Protein AF-A0A0R1SBW1-F1 (afdb_monomer_lite)

Radius of gyration: 12.28 Å; chains: 1; bounding box: 37×22×25 Å

Sequence (65 aa):
MVSYLVVHKIRQKTIADALDVSISTVYRKIKGLGFTQQEVYMLNQKLDIPIHTFYDEIIELTEEQ

Secondary structure (DSSP, 8-state):
-HHHHHHTT--HHHHHHHHTS-HHHHHHIIIII---HHHHHHHHHHH---GGGGTTTSGGGSS--

pLDDT: mean 87.95, std 16.64, range [41.06, 98.25]

Structure (mmCIF, N/CA/C/O backbone):
data_AF-A0A0R1SBW1-F1
#
_entry.id   AF-A0A0R1SBW1-F1
#
loop_
_atom_site.group_PDB
_atom_site.id
_atom_site.type_symbol
_atom_site.label_atom_id
_atom_site.label_alt_id
_atom_site.label_comp_id
_atom_site.label_asym_id
_atom_site.label_entity_id
_atom_site.label_seq_id
_atom_site.pdbx_PDB_ins_code
_atom_site.Cartn_x
_atom_site.Cartn_y
_atom_site.Cartn_z
_atom_site.occupancy
_atom_site.B_iso_or_equiv
_atom_site.auth_seq_id
_atom_site.auth_comp_id
_atom_site.auth_asym_id
_atom_site.auth_atom_id
_atom_site.pdbx_PDB_model_num
ATOM 1 N N . MET A 1 1 ? 6.396 -0.938 -10.062 1.00 85.62 1 MET A N 1
ATOM 2 C CA . MET A 1 1 ? 5.169 -1.069 -9.225 1.00 85.62 1 MET A CA 1
ATOM 3 C C . MET A 1 1 ? 3.892 -0.436 -9.797 1.00 85.62 1 MET A C 1
ATOM 5 O O . MET A 1 1 ? 2.911 -1.153 -9.963 1.00 85.62 1 MET A O 1
ATOM 9 N N . VAL A 1 2 ? 3.832 0.883 -10.047 1.00 88.12 2 VAL A N 1
ATOM 10 C CA . VAL A 1 2 ? 2.562 1.584 -10.376 1.00 88.12 2 VAL A CA 1
ATOM 11 C C . VAL A 1 2 ? 1.852 0.987 -11.593 1.00 88.12 2 VAL A C 1
ATOM 13 O O . VAL A 1 2 ? 0.651 0.725 -11.531 1.00 88.12 2 VAL A O 1
ATOM 16 N N . SER A 1 3 ? 2.597 0.703 -12.663 1.00 89.44 3 SER A N 1
ATOM 17 C CA . SER A 1 3 ? 2.063 0.090 -13.884 1.00 89.44 3 SER A CA 1
ATOM 18 C C . SER A 1 3 ? 1.393 -1.261 -13.613 1.00 89.44 3 SER A C 1
ATOM 20 O O . SER A 1 3 ? 0.290 -1.499 -14.098 1.00 89.44 3 SER A O 1
ATOM 22 N N . TYR A 1 4 ? 1.994 -2.106 -12.765 1.00 91.62 4 TYR A N 1
ATOM 23 C CA . TYR A 1 4 ? 1.414 -3.393 -12.362 1.00 91.62 4 TYR A CA 1
ATOM 24 C C . TYR A 1 4 ? 0.064 -3.204 -11.663 1.00 91.62 4 TYR A C 1
ATOM 26 O O . TYR A 1 4 ? -0.925 -3.830 -12.035 1.00 91.62 4 TYR A O 1
ATOM 34 N N . LEU A 1 5 ? -0.013 -2.287 -10.691 1.00 91.38 5 LEU A N 1
ATOM 35 C CA . LEU A 1 5 ? -1.260 -2.026 -9.965 1.00 91.38 5 LEU A CA 1
ATOM 36 C C . LEU A 1 5 ? -2.388 -1.579 -10.903 1.00 91.38 5 LEU A C 1
ATOM 38 O O . LEU A 1 5 ? -3.530 -2.006 -10.735 1.00 91.38 5 LEU A O 1
ATOM 42 N N . VAL A 1 6 ? -2.071 -0.749 -11.902 1.00 91.88 6 VAL A N 1
ATOM 43 C CA . VAL A 1 6 ? -3.041 -0.279 -12.902 1.00 91.88 6 VAL A CA 1
ATOM 44 C C . VAL A 1 6 ? -3.517 -1.430 -13.789 1.00 91.88 6 VAL A C 1
ATOM 46 O O . VAL A 1 6 ? -4.727 -1.627 -13.918 1.00 91.88 6 VAL A O 1
ATOM 49 N N . VAL A 1 7 ? -2.593 -2.215 -14.350 1.00 94.88 7 VAL A N 1
ATOM 50 C CA . VAL A 1 7 ? -2.910 -3.359 -15.226 1.00 94.88 7 VAL A CA 1
ATOM 51 C C . VAL A 1 7 ? -3.765 -4.396 -14.492 1.00 94.88 7 VAL A C 1
ATOM 53 O O . VAL A 1 7 ? -4.773 -4.859 -15.026 1.00 94.88 7 VAL A O 1
ATOM 56 N N . HIS A 1 8 ? -3.428 -4.689 -13.236 1.00 93.81 8 HIS A N 1
ATOM 57 C CA . HIS A 1 8 ? -4.132 -5.667 -12.403 1.00 93.81 8 HIS A CA 1
ATOM 58 C C . HIS A 1 8 ? -5.334 -5.080 -11.643 1.00 93.81 8 HIS A C 1
ATOM 60 O O . HIS A 1 8 ? -5.965 -5.776 -10.848 1.00 93.81 8 HIS A O 1
ATOM 66 N N . LYS A 1 9 ? -5.687 -3.807 -11.882 1.00 95.56 9 LYS A N 1
ATOM 67 C CA . LYS A 1 9 ? -6.810 -3.096 -11.237 1.00 95.56 9 LYS A CA 1
ATOM 68 C C . LYS A 1 9 ? -6.762 -3.122 -9.698 1.00 95.56 9 LYS A C 1
ATOM 70 O O . LYS A 1 9 ? -7.801 -3.042 -9.037 1.00 95.56 9 LYS A O 1
ATOM 75 N N . ILE A 1 10 ? -5.562 -3.177 -9.120 1.00 95.19 10 ILE A N 1
ATOM 76 C CA . ILE A 1 10 ? -5.339 -3.158 -7.672 1.00 95.19 10 ILE A CA 1
ATOM 77 C C . ILE A 1 10 ? -5.405 -1.709 -7.186 1.00 95.19 10 ILE A C 1
ATOM 79 O O . ILE A 1 10 ? -4.578 -0.865 -7.532 1.00 95.19 10 ILE A O 1
ATOM 83 N N . ARG A 1 11 ? -6.408 -1.401 -6.359 1.00 96.00 11 ARG A N 1
ATOM 84 C CA . ARG A 1 11 ? -6.601 -0.054 -5.804 1.00 96.00 11 ARG A CA 1
ATOM 85 C C . ARG A 1 11 ? -5.700 0.160 -4.586 1.00 96.00 11 ARG A C 1
ATOM 87 O O . ARG A 1 11 ? -5.466 -0.764 -3.815 1.00 96.00 11 ARG A O 1
ATOM 94 N N . GLN A 1 12 ? -5.305 1.409 -4.323 1.00 95.94 12 GLN A N 1
ATOM 95 C CA . GLN A 1 12 ? -4.559 1.762 -3.100 1.00 95.94 12 GLN A CA 1
ATOM 96 C C . GLN A 1 12 ? -5.303 1.357 -1.819 1.00 95.94 12 GLN A C 1
ATOM 98 O O . GLN A 1 12 ? -4.673 0.955 -0.850 1.00 95.94 12 GLN A O 1
ATOM 103 N N . LYS A 1 13 ? -6.644 1.406 -1.834 1.00 97.50 13 LYS A N 1
ATOM 104 C CA . LYS A 1 13 ? -7.479 0.904 -0.737 1.00 97.50 13 L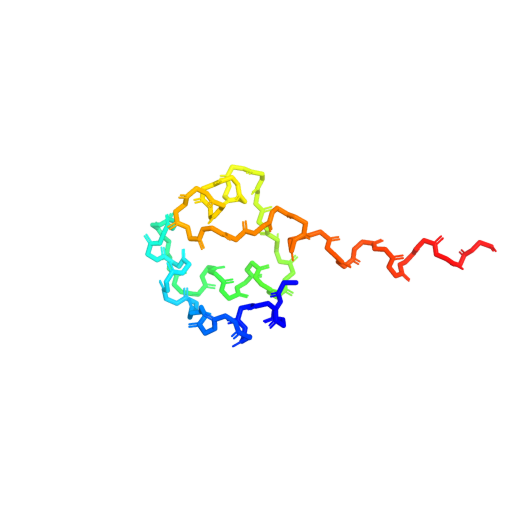YS A CA 1
ATOM 105 C C . LYS A 1 13 ? -7.255 -0.587 -0.468 1.00 97.50 13 LYS A C 1
ATOM 107 O O . LYS A 1 13 ? -7.135 -0.966 0.681 1.00 97.50 13 LYS A O 1
ATOM 112 N N . THR A 1 14 ? -7.127 -1.410 -1.505 1.00 97.94 14 THR A N 1
ATOM 113 C CA . THR A 1 14 ? -6.866 -2.849 -1.359 1.00 97.94 14 THR A CA 1
ATOM 114 C C . THR A 1 14 ? -5.516 -3.109 -0.686 1.00 97.94 14 THR A C 1
ATOM 116 O O . THR A 1 14 ? -5.415 -3.963 0.185 1.00 97.94 14 THR A O 1
ATOM 119 N N . ILE A 1 15 ? -4.489 -2.334 -1.042 1.00 97.50 15 ILE A N 1
ATOM 120 C CA . ILE A 1 15 ? -3.164 -2.396 -0.402 1.00 97.50 15 ILE A CA 1
ATOM 121 C C . ILE A 1 15 ? -3.254 -1.938 1.060 1.00 97.50 15 ILE A C 1
ATOM 123 O O . ILE A 1 15 ? -2.658 -2.554 1.939 1.00 97.50 15 ILE A O 1
ATOM 127 N N . ALA A 1 16 ? -4.014 -0.872 1.319 1.00 98.25 16 ALA A N 1
ATOM 128 C CA . ALA A 1 16 ? -4.223 -0.322 2.653 1.00 98.25 16 ALA A CA 1
ATOM 129 C C . ALA A 1 16 ? -4.911 -1.342 3.572 1.00 98.25 16 ALA A C 1
ATOM 131 O O . ALA A 1 16 ? -4.406 -1.622 4.655 1.00 98.25 16 ALA A O 1
ATOM 132 N N . ASP A 1 17 ? -5.987 -1.964 3.086 1.00 98.25 17 ASP A N 1
ATOM 133 C CA . ASP A 1 17 ? -6.721 -3.013 3.792 1.00 98.25 17 ASP A CA 1
ATOM 134 C C . ASP A 1 17 ? -5.825 -4.264 4.007 1.00 98.25 17 ASP A C 1
ATOM 136 O O . ASP A 1 17 ? -5.865 -4.890 5.063 1.00 98.25 17 ASP A O 1
ATOM 140 N N . ALA A 1 18 ? -4.953 -4.617 3.049 1.00 97.69 18 ALA A N 1
ATOM 141 C CA . ALA A 1 18 ? -4.030 -5.752 3.180 1.00 97.69 18 ALA A CA 1
ATOM 142 C C . ALA A 1 18 ? -2.919 -5.528 4.223 1.00 97.69 18 ALA A C 1
ATOM 144 O O . ALA A 1 18 ? -2.482 -6.488 4.868 1.00 97.69 18 ALA A O 1
ATOM 145 N N . LEU A 1 19 ? -2.461 -4.288 4.388 1.00 97.62 19 LEU A N 1
ATOM 146 C CA . LEU A 1 19 ? -1.400 -3.918 5.328 1.00 97.62 19 LEU A CA 1
ATOM 147 C C . LEU A 1 19 ? -1.919 -3.378 6.666 1.00 97.62 19 LEU A C 1
ATOM 149 O O . LEU A 1 19 ? -1.105 -3.130 7.548 1.00 97.62 19 LEU A O 1
ATOM 153 N N . ASP A 1 20 ? -3.235 -3.212 6.813 1.00 97.56 20 ASP A N 1
ATOM 154 C CA . ASP A 1 20 ? -3.873 -2.563 7.966 1.00 97.56 20 ASP A CA 1
ATOM 155 C C . ASP A 1 20 ? -3.317 -1.149 8.233 1.00 97.56 20 ASP A C 1
ATOM 157 O O . ASP A 1 20 ? -2.921 -0.776 9.337 1.00 97.56 20 ASP A O 1
ATOM 161 N N . VAL A 1 21 ? -3.232 -0.345 7.169 1.00 97.50 21 VAL A N 1
ATOM 162 C CA . VAL A 1 21 ? -2.737 1.041 7.216 1.00 97.50 21 VAL A CA 1
ATOM 163 C C . VAL A 1 21 ? -3.685 1.990 6.493 1.00 97.50 21 VAL A C 1
ATOM 165 O O . VAL A 1 21 ? -4.594 1.587 5.776 1.00 97.50 21 VAL A O 1
ATOM 168 N N . SER A 1 22 ? -3.459 3.297 6.623 1.00 98.25 22 SER A N 1
ATOM 169 C CA . SER A 1 22 ? -4.236 4.291 5.882 1.00 98.25 22 SER A CA 1
ATOM 170 C C . SER A 1 22 ? -3.895 4.309 4.383 1.00 98.25 22 SER A C 1
ATOM 172 O O . S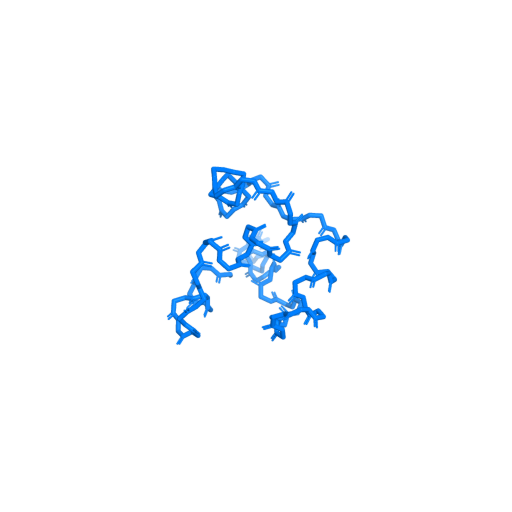ER A 1 22 ? -2.744 4.128 3.977 1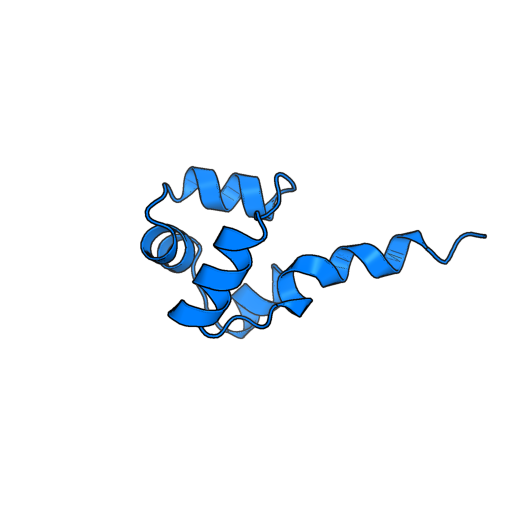.00 98.25 22 SER A O 1
ATOM 174 N N . ILE A 1 23 ? -4.874 4.682 3.548 1.00 97.88 23 ILE A N 1
ATOM 175 C CA . ILE A 1 23 ? -4.656 4.949 2.111 1.00 97.88 23 ILE A CA 1
ATOM 176 C C . ILE A 1 23 ? -3.560 6.011 1.908 1.00 97.88 23 ILE A C 1
ATOM 178 O O . ILE A 1 23 ? -2.726 5.885 1.015 1.00 97.88 23 ILE A O 1
ATOM 182 N N . SER A 1 24 ? -3.501 7.028 2.776 1.00 97.75 24 SER A N 1
ATOM 183 C CA . SER A 1 24 ? -2.455 8.061 2.736 1.00 97.75 24 SER A CA 1
ATOM 184 C C . SER A 1 24 ? -1.047 7.501 2.966 1.00 97.75 24 SER A C 1
ATOM 186 O O . SER A 1 24 ? -0.083 7.998 2.385 1.00 97.75 24 SER A O 1
ATOM 188 N N . THR A 1 25 ? -0.912 6.445 3.770 1.00 97.56 25 THR A N 1
ATOM 189 C CA . THR A 1 25 ? 0.367 5.755 3.977 1.00 97.56 25 THR A CA 1
ATOM 190 C C . THR A 1 25 ? 0.775 4.993 2.727 1.00 97.56 25 THR A C 1
ATOM 192 O O . 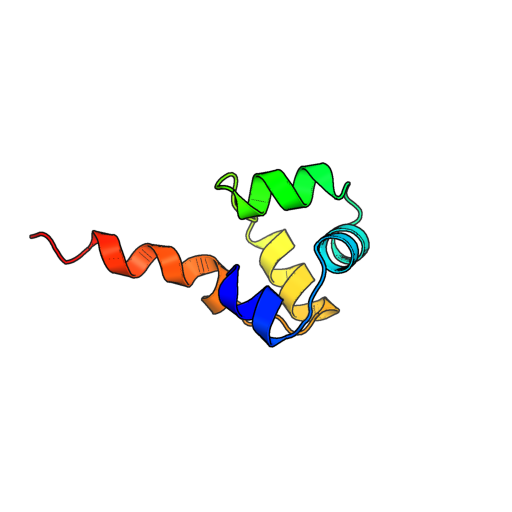THR A 1 25 ? 1.910 5.148 2.282 1.00 97.56 25 THR A O 1
ATOM 195 N N . VAL A 1 26 ? -0.154 4.268 2.098 1.00 97.06 26 VAL A N 1
ATOM 196 C CA . VAL A 1 26 ? 0.092 3.595 0.812 1.00 97.06 26 VAL A CA 1
ATOM 197 C C . VAL A 1 26 ? 0.522 4.590 -0.265 1.00 97.06 26 VAL A C 1
ATOM 199 O O . VAL A 1 26 ? 1.504 4.344 -0.962 1.00 97.06 26 VAL A O 1
ATOM 202 N N . TYR A 1 27 ? -0.153 5.738 -0.369 1.00 95.38 27 TYR A N 1
ATOM 203 C CA . TYR A 1 27 ? 0.214 6.788 -1.321 1.00 95.38 27 TYR A CA 1
ATOM 204 C C . TYR A 1 27 ? 1.671 7.247 -1.150 1.00 95.38 27 TYR A C 1
ATOM 206 O O . TYR A 1 27 ? 2.415 7.300 -2.128 1.00 95.38 27 TYR A O 1
ATOM 214 N N . ARG A 1 28 ? 2.108 7.522 0.088 1.00 95.94 28 ARG A N 1
ATOM 215 C CA . ARG A 1 28 ? 3.502 7.917 0.376 1.00 95.94 28 ARG A CA 1
ATOM 216 C C . ARG A 1 28 ?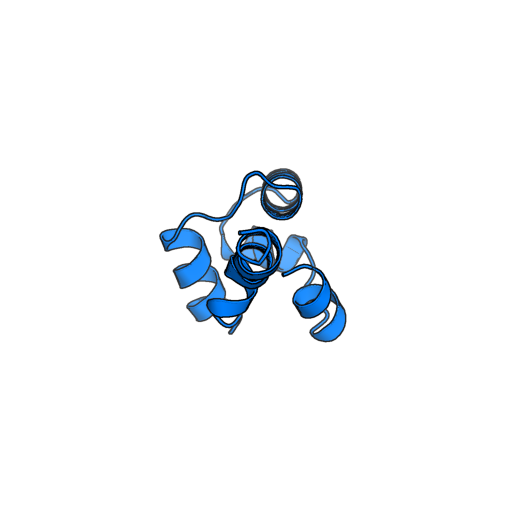 4.504 6.815 0.029 1.00 95.94 28 ARG A C 1
ATOM 218 O O . ARG A 1 28 ? 5.558 7.118 -0.520 1.00 95.94 28 ARG A O 1
ATOM 225 N N . LYS A 1 29 ? 4.167 5.552 0.314 1.00 94.56 29 LYS A N 1
ATOM 226 C CA . LYS A 1 29 ? 4.996 4.383 -0.030 1.00 94.56 29 LYS A CA 1
ATOM 227 C C . LYS A 1 29 ? 5.200 4.257 -1.532 1.00 94.56 29 LYS A C 1
ATOM 229 O O . LYS A 1 29 ? 6.340 4.180 -1.974 1.00 94.56 29 LYS A O 1
ATOM 234 N N . ILE A 1 30 ? 4.120 4.356 -2.306 1.00 92.44 30 ILE A N 1
ATOM 235 C CA . ILE A 1 30 ? 4.169 4.334 -3.775 1.00 92.44 30 ILE A CA 1
ATOM 236 C C . ILE A 1 30 ? 4.948 5.531 -4.338 1.00 92.44 30 ILE A C 1
ATOM 238 O O . ILE A 1 30 ? 5.600 5.401 -5.364 1.00 92.44 30 ILE A O 1
ATOM 242 N N . LYS A 1 31 ? 4.893 6.699 -3.686 1.00 90.69 31 LYS A N 1
ATOM 243 C CA . LYS A 1 31 ? 5.588 7.915 -4.139 1.00 90.69 31 LYS A CA 1
ATOM 244 C C . LYS A 1 31 ? 7.090 7.959 -3.849 1.00 90.69 31 LYS A C 1
ATOM 246 O O . LYS A 1 31 ? 7.722 8.917 -4.281 1.00 90.69 31 LYS A O 1
ATOM 251 N N . GLY A 1 32 ? 7.643 6.982 -3.132 1.00 86.00 32 GLY A N 1
ATOM 252 C CA . GLY A 1 32 ? 9.089 6.898 -2.898 1.00 86.00 32 GLY A CA 1
ATOM 253 C C . GLY A 1 32 ? 9.506 6.620 -1.456 1.00 86.00 32 GLY A C 1
ATOM 254 O O . GLY A 1 32 ? 10.686 6.405 -1.215 1.00 86.00 32 GLY A O 1
ATOM 255 N N . LEU A 1 33 ? 8.577 6.566 -0.488 1.00 91.25 33 LEU A N 1
ATOM 256 C CA . LEU A 1 33 ? 8.925 6.065 0.854 1.00 91.25 33 LEU A CA 1
ATOM 257 C C . LEU A 1 33 ? 9.286 4.567 0.813 1.00 91.25 33 LEU A C 1
ATOM 259 O O . LEU A 1 33 ? 10.022 4.088 1.671 1.00 91.25 33 LEU A O 1
ATOM 263 N N . GLY A 1 34 ? 8.768 3.839 -0.180 1.00 92.38 34 GLY A N 1
ATOM 264 C CA . GLY A 1 34 ? 9.026 2.418 -0.362 1.00 92.38 34 GLY A CA 1
ATOM 265 C C . GLY A 1 34 ? 8.264 1.525 0.619 1.00 92.38 34 GLY A C 1
ATOM 266 O O . GLY A 1 34 ? 7.669 1.960 1.615 1.00 92.38 34 GLY A O 1
ATOM 267 N N . PHE A 1 35 ? 8.259 0.236 0.299 1.00 95.25 35 PHE A N 1
ATOM 268 C CA . PHE A 1 35 ? 7.705 -0.814 1.146 1.00 95.25 35 PHE A CA 1
ATOM 269 C C . PHE A 1 35 ? 8.845 -1.544 1.851 1.00 95.25 35 PHE A C 1
ATOM 271 O O . PHE A 1 35 ? 9.900 -1.796 1.273 1.00 95.25 35 PHE A O 1
ATOM 278 N N . THR A 1 36 ? 8.630 -1.886 3.114 1.00 96.19 36 THR A N 1
ATOM 279 C CA . THR A 1 36 ? 9.535 -2.767 3.854 1.00 96.19 36 THR A CA 1
ATOM 280 C C . THR A 1 36 ? 9.444 -4.189 3.304 1.00 96.19 36 THR A C 1
ATOM 282 O O . THR A 1 36 ? 8.428 -4.576 2.727 1.00 96.19 36 THR A O 1
ATOM 285 N N . GLN A 1 37 ? 10.471 -5.009 3.538 1.00 96.12 37 GLN A N 1
ATOM 286 C CA . GLN A 1 37 ? 10.461 -6.415 3.111 1.00 96.12 37 GLN A CA 1
ATOM 287 C C . GLN A 1 37 ? 9.270 -7.193 3.694 1.00 96.12 37 GLN A C 1
ATOM 289 O O . GLN A 1 37 ? 8.648 -7.982 2.988 1.00 96.12 37 GLN A O 1
ATOM 294 N N . GLN A 1 38 ? 8.900 -6.919 4.950 1.00 97.50 38 GLN A N 1
ATOM 295 C CA . GLN A 1 38 ? 7.733 -7.537 5.580 1.00 97.50 38 GLN A CA 1
ATOM 296 C C . GLN A 1 38 ? 6.430 -7.150 4.868 1.00 97.50 38 GLN A C 1
ATOM 298 O O . GLN A 1 38 ? 5.569 -7.999 4.654 1.00 97.50 38 GLN A O 1
ATOM 303 N N . GLU A 1 39 ? 6.272 -5.885 4.475 1.00 97.56 39 GLU A N 1
ATOM 304 C CA . GLU A 1 39 ? 5.090 -5.440 3.730 1.00 97.56 39 GLU A CA 1
ATOM 305 C C . GLU A 1 39 ? 5.053 -6.035 2.321 1.00 97.56 39 GLU A C 1
ATOM 307 O O . GLU A 1 39 ? 3.989 -6.459 1.880 1.00 97.56 39 GLU A O 1
ATOM 312 N N . VAL A 1 40 ? 6.196 -6.120 1.633 1.00 97.31 40 VAL A N 1
ATOM 313 C CA . VAL A 1 40 ? 6.301 -6.782 0.322 1.00 97.31 40 VAL A CA 1
ATOM 314 C C . VAL A 1 40 ? 5.893 -8.250 0.430 1.00 97.31 40 VAL A C 1
ATOM 316 O O . VAL A 1 40 ? 5.069 -8.715 -0.356 1.00 97.31 40 VAL A O 1
ATOM 319 N N . TYR A 1 41 ? 6.393 -8.959 1.444 1.00 97.06 41 TYR A N 1
ATOM 320 C CA . TYR A 1 41 ? 5.992 -10.335 1.726 1.00 97.06 41 TYR A CA 1
ATOM 321 C C . TYR A 1 41 ? 4.481 -10.444 1.976 1.00 97.06 41 TYR A C 1
ATOM 323 O O . TYR A 1 41 ? 3.806 -11.268 1.364 1.00 97.06 41 TYR A O 1
ATOM 331 N N . MET A 1 42 ? 3.915 -9.570 2.810 1.00 97.75 42 MET A N 1
ATOM 332 C CA . MET A 1 42 ? 2.476 -9.561 3.097 1.00 97.75 42 MET A CA 1
ATOM 333 C C . MET A 1 42 ? 1.624 -9.280 1.855 1.00 97.75 42 MET A C 1
ATOM 335 O O . MET A 1 42 ? 0.585 -9.913 1.670 1.00 97.75 42 MET A O 1
ATOM 339 N N . LEU A 1 43 ? 2.048 -8.354 0.995 1.00 97.44 43 LEU A N 1
ATOM 340 C CA . LEU A 1 43 ? 1.351 -8.032 -0.251 1.00 97.44 43 LEU A CA 1
ATOM 341 C C . LEU A 1 43 ? 1.447 -9.162 -1.274 1.00 97.44 43 LEU A C 1
ATOM 343 O O . LEU A 1 43 ? 0.468 -9.425 -1.970 1.00 97.44 43 LEU A O 1
ATOM 347 N N . ASN A 1 44 ? 2.578 -9.863 -1.325 1.00 96.88 44 ASN A N 1
ATOM 348 C CA . ASN A 1 44 ? 2.697 -11.081 -2.111 1.00 96.88 44 ASN A CA 1
ATOM 349 C C . ASN A 1 44 ? 1.726 -12.160 -1.607 1.00 96.88 44 ASN A C 1
ATOM 351 O O . ASN A 1 44 ? 0.940 -12.681 -2.386 1.00 96.88 44 ASN A O 1
ATOM 355 N N . GLN A 1 45 ? 1.694 -12.430 -0.303 1.00 98.00 45 GLN A N 1
ATOM 356 C CA . GLN A 1 45 ? 0.830 -13.476 0.255 1.00 98.00 45 GLN A CA 1
ATOM 357 C C . GLN A 1 45 ? -0.668 -13.152 0.160 1.00 98.00 45 GLN A C 1
ATOM 359 O O . GLN A 1 45 ? -1.481 -14.048 -0.053 1.00 98.00 45 GLN A O 1
ATOM 364 N N . LYS A 1 46 ? -1.060 -11.885 0.342 1.00 97.12 46 LYS A N 1
ATOM 365 C CA . LYS A 1 46 ? -2.479 -11.493 0.394 1.00 97.12 46 LYS A CA 1
ATOM 366 C C . LYS A 1 46 ? -3.073 -11.131 -0.961 1.00 97.12 46 LYS A C 1
ATOM 368 O O . LYS A 1 46 ? -4.274 -11.299 -1.146 1.00 97.12 46 LYS A O 1
ATOM 373 N N . LEU A 1 47 ? -2.271 -10.564 -1.860 1.00 96.31 47 LEU A N 1
ATOM 374 C CA . LEU A 1 47 ? -2.740 -9.990 -3.125 1.00 96.31 47 LEU A CA 1
ATOM 375 C C . LEU A 1 47 ? -2.043 -10.591 -4.351 1.00 96.31 47 LEU A C 1
ATOM 377 O O . LEU A 1 47 ? -2.283 -10.113 -5.457 1.00 96.31 47 LEU A O 1
ATOM 381 N N . ASP A 1 48 ? -1.179 -11.591 -4.154 1.00 95.75 48 ASP A N 1
ATOM 382 C CA . ASP A 1 48 ? -0.399 -12.251 -5.207 1.00 95.75 48 ASP A CA 1
ATOM 383 C C . ASP A 1 48 ? 0.410 -11.262 -6.063 1.00 95.75 48 ASP A C 1
ATOM 385 O O . ASP A 1 48 ? 0.582 -11.417 -7.269 1.00 95.75 48 ASP A O 1
ATOM 389 N N . ILE A 1 49 ? 0.888 -10.177 -5.439 1.00 95.31 49 ILE A N 1
ATOM 390 C CA . ILE A 1 49 ? 1.764 -9.216 -6.113 1.00 95.31 49 ILE A CA 1
ATOM 391 C C . ILE A 1 49 ? 3.177 -9.816 -6.145 1.00 95.31 49 ILE A C 1
ATOM 393 O O . ILE A 1 49 ? 3.733 -10.101 -5.078 1.00 95.31 49 ILE A O 1
ATOM 397 N N . PRO A 1 50 ? 3.791 -10.011 -7.324 1.00 95.12 50 PRO A N 1
ATOM 398 C CA . PRO A 1 50 ? 5.144 -10.529 -7.419 1.00 95.12 50 PRO A CA 1
ATOM 399 C C . PRO A 1 50 ? 6.151 -9.612 -6.727 1.00 95.12 50 PRO A C 1
ATOM 401 O O . PRO A 1 50 ? 6.096 -8.390 -6.847 1.00 95.12 50 PRO A O 1
ATOM 404 N N . ILE A 1 51 ? 7.120 -10.205 -6.031 1.00 93.88 51 ILE A N 1
ATOM 405 C CA . ILE A 1 51 ? 8.123 -9.458 -5.259 1.00 93.88 51 ILE A CA 1
ATOM 406 C C . ILE A 1 51 ? 8.932 -8.502 -6.155 1.00 93.88 51 ILE A C 1
ATOM 408 O O . ILE A 1 51 ? 9.183 -7.368 -5.759 1.00 93.88 51 ILE A O 1
ATOM 412 N N . HIS A 1 52 ? 9.283 -8.913 -7.381 1.00 91.06 52 HIS A N 1
ATOM 413 C CA . HIS A 1 52 ? 10.064 -8.086 -8.313 1.00 91.06 52 HIS A CA 1
ATOM 414 C C . HIS A 1 52 ? 9.373 -6.754 -8.657 1.00 91.06 52 HIS A C 1
ATOM 416 O O . HIS A 1 52 ? 10.045 -5.736 -8.777 1.00 91.06 52 HIS A O 1
ATOM 422 N N . THR A 1 53 ? 8.033 -6.711 -8.646 1.00 91.62 53 THR A N 1
ATOM 423 C CA . THR A 1 53 ? 7.233 -5.504 -8.927 1.00 91.62 53 THR A CA 1
ATOM 424 C C . THR A 1 53 ? 7.591 -4.302 -8.040 1.00 91.62 53 THR A C 1
ATOM 426 O O . THR A 1 53 ? 7.337 -3.151 -8.423 1.00 91.62 53 THR A O 1
ATOM 429 N N . PHE A 1 54 ? 8.152 -4.553 -6.853 1.00 90.88 54 PHE A N 1
ATOM 430 C CA . PHE A 1 54 ? 8.560 -3.537 -5.879 1.00 90.88 54 PHE A CA 1
ATOM 431 C C . PHE A 1 54 ? 10.009 -3.053 -6.050 1.00 90.88 54 PHE A C 1
ATOM 433 O O . PHE A 1 54 ? 10.382 -2.079 -5.402 1.00 90.88 54 PHE A O 1
ATOM 440 N N . TYR A 1 55 ? 10.804 -3.699 -6.908 1.00 84.44 55 TYR A N 1
ATOM 441 C CA . TYR A 1 55 ? 12.236 -3.427 -7.093 1.00 84.44 55 TYR A CA 1
ATOM 442 C C . TYR A 1 55 ? 12.613 -3.032 -8.528 1.00 84.44 55 TYR A C 1
ATOM 444 O O . TYR A 1 55 ? 13.756 -2.648 -8.760 1.00 84.44 55 TYR A O 1
ATOM 452 N N . ASP A 1 56 ? 11.664 -3.068 -9.470 1.00 67.75 56 ASP A N 1
ATOM 453 C CA . ASP A 1 56 ? 11.903 -2.775 -10.893 1.00 67.75 56 ASP A CA 1
ATOM 454 C C . ASP A 1 56 ? 12.450 -1.353 -11.176 1.00 67.75 56 ASP A C 1
ATOM 456 O O . ASP A 1 56 ? 12.960 -1.108 -12.260 1.00 67.75 56 ASP A O 1
ATOM 460 N N . GLU A 1 57 ? 12.413 -0.419 -10.215 1.00 56.50 57 GLU A N 1
ATOM 461 C CA . GLU A 1 57 ? 13.022 0.922 -10.352 1.00 56.50 57 GLU A CA 1
ATOM 462 C C . GLU A 1 57 ? 14.537 0.960 -10.063 1.00 56.50 57 GLU A C 1
ATOM 464 O O . GLU A 1 57 ? 15.163 2.001 -10.237 1.00 56.50 57 GLU A O 1
ATOM 469 N N . ILE A 1 58 ? 15.160 -0.146 -9.638 1.00 52.72 58 ILE A N 1
ATOM 470 C CA . ILE A 1 58 ? 16.599 -0.160 -9.304 1.00 52.72 58 ILE A CA 1
ATOM 471 C C . ILE A 1 58 ? 17.489 -0.383 -10.545 1.00 52.72 58 ILE A C 1
ATOM 473 O O . ILE A 1 58 ? 18.673 -0.062 -10.505 1.00 52.72 58 ILE A O 1
ATOM 477 N N . ILE A 1 59 ? 16.947 -0.881 -11.663 1.00 48.72 59 ILE A N 1
ATOM 478 C CA . ILE A 1 59 ? 17.765 -1.297 -12.820 1.00 48.72 59 ILE A CA 1
ATOM 479 C C . ILE A 1 59 ? 18.171 -0.116 -13.728 1.00 48.72 59 ILE A C 1
ATOM 481 O O . ILE A 1 59 ? 19.238 -0.163 -14.331 1.00 48.72 59 ILE A O 1
ATOM 485 N N . GLU A 1 60 ? 17.408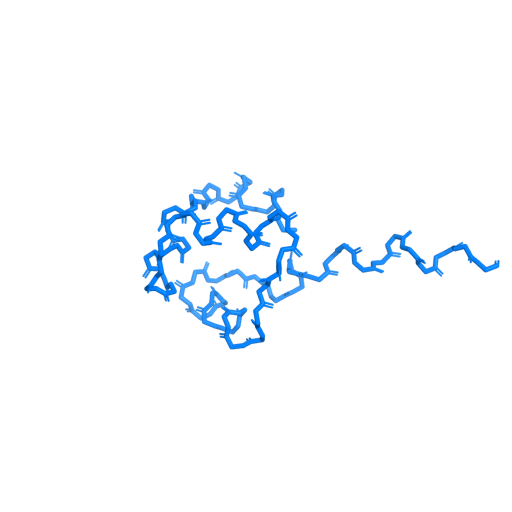 0.981 -13.782 1.00 45.69 60 GLU A N 1
ATOM 486 C CA . GLU A 1 60 ? 17.701 2.094 -14.711 1.00 45.69 60 GLU A CA 1
ATOM 487 C C . GLU A 1 60 ? 18.835 3.041 -14.262 1.00 45.69 60 GLU A C 1
ATOM 489 O O . GLU A 1 60 ? 19.255 3.890 -15.040 1.00 45.69 60 GLU A O 1
ATOM 494 N N . LEU A 1 61 ? 19.375 2.908 -13.042 1.00 48.06 61 LEU A N 1
ATOM 495 C CA . LEU A 1 61 ? 20.437 3.799 -12.527 1.00 48.06 61 LEU A CA 1
ATOM 496 C C . LEU A 1 61 ? 21.830 3.154 -12.461 1.00 48.06 61 LEU A C 1
ATOM 498 O O . LEU A 1 61 ? 22.772 3.780 -11.978 1.00 48.06 61 LEU A O 1
ATOM 502 N N . THR A 1 62 ? 21.980 1.914 -12.929 1.00 46.56 62 THR A N 1
ATOM 503 C CA . THR A 1 62 ? 23.269 1.196 -12.922 1.00 46.56 62 THR A CA 1
ATOM 504 C C . THR A 1 62 ? 23.951 1.099 -14.289 1.00 46.56 62 THR A C 1
ATOM 506 O O . THR A 1 62 ? 25.028 0.517 -14.365 1.00 46.56 62 THR A O 1
ATOM 509 N N . GLU A 1 63 ? 23.379 1.677 -15.351 1.00 47.50 63 GLU A N 1
ATOM 510 C CA . GLU A 1 63 ? 23.962 1.644 -16.708 1.00 47.50 63 GLU A CA 1
ATOM 511 C C . GLU A 1 63 ? 24.724 2.921 -17.118 1.00 47.50 63 GLU A C 1
ATOM 513 O O . GLU A 1 63 ? 25.159 3.032 -18.260 1.00 47.50 63 GLU A O 1
ATOM 518 N N . GLU A 1 64 ? 24.974 3.859 -16.199 1.00 47.22 64 GLU A N 1
ATOM 519 C CA . GLU A 1 64 ? 25.958 4.933 -16.414 1.00 47.22 64 GLU A CA 1
ATOM 520 C C . GLU A 1 64 ? 27.248 4.632 -15.625 1.00 47.22 64 GLU A C 1
ATOM 522 O O . GLU A 1 64 ? 27.458 5.138 -14.520 1.00 47.22 64 GLU A O 1
ATOM 527 N N . GLN A 1 65 ? 28.106 3.770 -16.185 1.00 41.06 65 GLN A N 1
ATOM 528 C CA . GLN A 1 65 ? 29.532 3.661 -15.834 1.00 41.06 65 GLN A CA 1
ATOM 529 C C . GLN A 1 65 ? 30.404 3.986 -17.045 1.00 41.06 65 GLN A C 1
ATOM 531 O O . GLN A 1 65 ? 30.087 3.487 -18.148 1.00 41.06 65 GLN A O 1
#

Organism: NCBI:txid1423815

Foldseek 3Di:
DVVVCVVVVPDLVNLCVQVVHDSVVSVVCVVPPHDDPVSLVSCCVRVVDDSVVRVVVVPPPPPPD